Protein AF-A0A2K4YA98-F1 (afdb_monomer_lite)

Sequence (151 aa):
MPLTFDDTQSAQLLQAIGLPEDTTDLDLVQAAVADMAKASGGDPVAAAKRAGLATIDPESLVQLRADAQRGRDIAAAAAQHEIEEKVEKAIHAGKIPVSRRKHWVQLIGADKGMADVLASMPDNLIPMEEIGHGVGVMEGDQLAERADWFH

Structure (mmCIF, N/CA/C/O backbone):
data_AF-A0A2K4YA98-F1
#
_entry.id   AF-A0A2K4YA98-F1
#
loop_
_atom_site.group_PDB
_atom_site.id
_atom_site.type_symbol
_atom_site.label_atom_id
_atom_site.label_alt_id
_atom_site.label_comp_id
_atom_site.label_asym_id
_atom_site.label_entity_id
_atom_site.label_seq_id
_atom_site.pdbx_PDB_ins_code
_atom_site.Cartn_x
_atom_site.Cartn_y
_atom_site.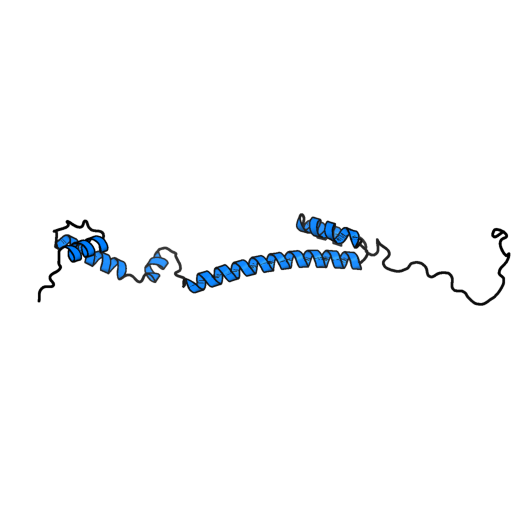Cartn_z
_atom_site.occupancy
_atom_site.B_iso_or_equiv
_atom_site.auth_seq_id
_atom_site.auth_comp_id
_atom_site.auth_asym_id
_atom_site.auth_atom_id
_atom_site.pdbx_PDB_model_num
ATOM 1 N N . MET A 1 1 ? -30.016 5.208 58.811 1.00 54.94 1 MET A N 1
ATOM 2 C CA . MET A 1 1 ? -30.709 6.437 58.368 1.00 54.94 1 MET A CA 1
ATOM 3 C C . MET A 1 1 ? -31.344 6.152 57.020 1.00 54.94 1 MET A C 1
ATOM 5 O O . MET A 1 1 ? -30.656 5.533 56.215 1.00 54.94 1 MET A O 1
ATOM 9 N N . PRO A 1 2 ? -32.609 6.530 56.774 1.00 73.94 2 PRO A N 1
ATOM 10 C CA . PRO A 1 2 ? -33.182 6.423 55.435 1.00 73.94 2 PRO A CA 1
ATOM 11 C C . PRO A 1 2 ? -32.453 7.391 54.492 1.00 73.94 2 PRO A C 1
ATOM 13 O O . PRO A 1 2 ? -32.244 8.551 54.849 1.00 73.94 2 PRO A O 1
ATOM 16 N N . LEU A 1 3 ? -32.045 6.913 53.313 1.00 74.19 3 LEU A N 1
ATOM 17 C CA . LEU A 1 3 ? -31.701 7.813 52.214 1.00 74.19 3 LEU A CA 1
ATOM 18 C C . LEU A 1 3 ? -33.001 8.489 51.772 1.00 74.19 3 LEU A C 1
ATOM 20 O O . LEU A 1 3 ? -33.972 7.805 51.460 1.00 74.19 3 LEU A O 1
ATOM 24 N N . THR A 1 4 ? -33.026 9.816 51.797 1.00 81.62 4 THR A N 1
ATOM 25 C CA . THR A 1 4 ? -34.153 10.618 51.312 1.00 81.62 4 THR A CA 1
ATOM 26 C C . THR A 1 4 ? -33.664 11.388 50.099 1.00 81.62 4 THR A C 1
ATOM 28 O O . THR A 1 4 ? -32.668 12.101 50.189 1.00 81.62 4 THR A O 1
ATOM 31 N N . PHE A 1 5 ? -34.323 11.173 48.966 1.00 81.31 5 PHE A N 1
ATOM 32 C CA . PHE A 1 5 ? -34.078 11.910 47.734 1.00 81.31 5 PHE A CA 1
ATOM 33 C C . PHE A 1 5 ? -35.131 13.006 47.609 1.00 81.31 5 PHE A C 1
ATOM 35 O O . PHE A 1 5 ? -36.272 12.812 48.031 1.00 81.31 5 PHE A O 1
ATOM 42 N N . ASP A 1 6 ? -34.748 14.149 47.049 1.00 89.00 6 ASP A N 1
ATOM 43 C CA . ASP A 1 6 ? -35.733 15.128 46.590 1.00 89.00 6 ASP A CA 1
ATOM 44 C C . ASP A 1 6 ? -36.358 14.691 45.247 1.00 89.00 6 ASP A C 1
ATOM 46 O O . ASP A 1 6 ? -35.885 13.755 44.590 1.00 89.00 6 ASP A O 1
ATOM 50 N N . ASP A 1 7 ? -37.444 15.348 44.836 1.00 84.19 7 ASP A N 1
ATOM 51 C CA . ASP A 1 7 ? -38.181 14.992 43.614 1.00 84.19 7 ASP A CA 1
ATOM 52 C C . ASP A 1 7 ? -37.309 15.125 42.352 1.00 84.19 7 ASP A C 1
ATOM 54 O O . ASP A 1 7 ? -37.457 14.362 41.398 1.00 84.19 7 ASP A O 1
ATOM 58 N N . THR A 1 8 ? -36.338 16.046 42.362 1.00 86.12 8 THR A N 1
ATOM 59 C CA . THR A 1 8 ? -35.419 16.257 41.233 1.00 86.12 8 THR A CA 1
ATOM 60 C C . THR A 1 8 ? -34.394 15.127 41.145 1.00 86.12 8 THR A C 1
ATOM 62 O O . THR A 1 8 ? -34.141 14.596 40.065 1.00 86.12 8 THR A O 1
ATOM 65 N N . GLN A 1 9 ? -33.830 14.719 42.280 1.00 84.50 9 GLN A N 1
ATOM 66 C CA . GLN A 1 9 ? -32.905 13.591 42.391 1.00 84.50 9 GLN A CA 1
ATOM 67 C C . GLN A 1 9 ? -33.590 12.270 42.030 1.00 84.50 9 GLN A C 1
ATOM 69 O O . GLN A 1 9 ? -32.982 11.413 41.388 1.00 84.50 9 GLN A O 1
ATOM 74 N N . SER A 1 10 ? -34.863 12.123 42.396 1.00 82.81 10 SER A N 1
ATOM 75 C CA . SER A 1 10 ? -35.674 10.948 42.074 1.00 82.81 10 SER A CA 1
ATOM 76 C C . SER A 1 10 ? -35.939 10.851 40.569 1.00 82.81 10 SER A C 1
ATOM 78 O O . SER A 1 10 ? -35.676 9.808 39.974 1.00 82.81 10 SER A O 1
ATOM 80 N N . ALA A 1 11 ? -36.348 11.951 39.927 1.00 83.19 11 ALA A N 1
ATOM 81 C CA . ALA A 1 11 ? -36.545 12.004 38.477 1.00 83.19 11 ALA A CA 1
ATOM 82 C C . ALA A 1 11 ? -35.243 11.726 37.702 1.00 83.19 11 ALA A C 1
ATOM 84 O O . ALA A 1 11 ? -35.237 10.938 36.757 1.00 83.19 11 ALA A O 1
ATOM 85 N N . GLN A 1 12 ? -34.114 12.294 38.145 1.00 84.38 12 GLN A N 1
ATOM 86 C CA . GLN A 1 12 ? -32.798 12.035 37.547 1.00 84.38 12 GLN A CA 1
ATOM 87 C C . GLN A 1 12 ? -32.369 10.569 37.680 1.00 84.38 12 GLN A C 1
ATOM 89 O O . GLN A 1 12 ? -31.820 10.004 36.733 1.00 84.38 12 GLN A O 1
ATOM 94 N N . LEU A 1 13 ? -32.625 9.939 38.831 1.00 83.06 13 LEU A N 1
ATOM 95 C CA . LEU A 1 13 ? -32.331 8.522 39.037 1.00 83.06 13 LEU A CA 1
ATOM 96 C C . LEU A 1 13 ? -33.180 7.646 38.110 1.00 83.06 13 LEU A C 1
ATOM 98 O O . LEU A 1 13 ? -32.625 6.771 37.452 1.00 83.06 13 LEU A O 1
ATOM 102 N N . LEU A 1 14 ? -34.490 7.908 38.030 1.00 84.19 14 LEU A N 1
ATOM 103 C CA . LEU A 1 14 ? -35.430 7.188 37.163 1.00 84.19 14 LEU A CA 1
ATOM 104 C C . LEU A 1 14 ? -35.053 7.325 35.682 1.00 84.19 14 LEU A C 1
ATOM 106 O O . LEU A 1 14 ? -35.002 6.331 34.957 1.00 84.19 14 LEU A O 1
ATOM 110 N N . GLN A 1 15 ? -34.677 8.528 35.254 1.00 84.81 15 GLN A N 1
ATOM 111 C CA . GLN A 1 15 ? -34.200 8.778 33.899 1.00 84.81 15 GLN A CA 1
ATOM 112 C C . GLN A 1 15 ? -32.885 8.039 33.603 1.00 84.81 15 GLN A C 1
ATOM 114 O O . GLN A 1 15 ? -32.743 7.446 32.532 1.00 84.81 15 GLN A O 1
ATOM 119 N N . ALA A 1 16 ? -31.937 8.013 34.548 1.00 78.69 16 ALA A N 1
ATOM 120 C CA . ALA A 1 16 ? -30.664 7.305 34.391 1.00 78.69 16 ALA A CA 1
ATOM 121 C C . ALA A 1 16 ? -30.840 5.783 34.257 1.00 78.69 16 ALA A C 1
ATOM 123 O O . ALA A 1 16 ? -30.073 5.136 33.542 1.00 78.69 16 ALA A O 1
ATOM 124 N N . ILE A 1 17 ? -31.864 5.214 34.903 1.00 82.38 17 ILE A N 1
ATOM 125 C CA . ILE A 1 17 ? -32.213 3.790 34.782 1.00 82.38 17 ILE A CA 1
ATOM 126 C C . ILE A 1 17 ? -33.160 3.484 33.608 1.00 82.38 17 ILE A C 1
ATOM 128 O O . ILE A 1 17 ? -33.484 2.319 33.379 1.00 82.38 17 ILE A O 1
ATOM 132 N N . GLY A 1 18 ? -33.577 4.500 32.843 1.00 82.88 18 GLY A N 1
ATOM 133 C CA . GLY A 1 18 ? -34.445 4.356 31.670 1.00 82.88 18 GLY A CA 1
ATOM 134 C C . GLY A 1 18 ?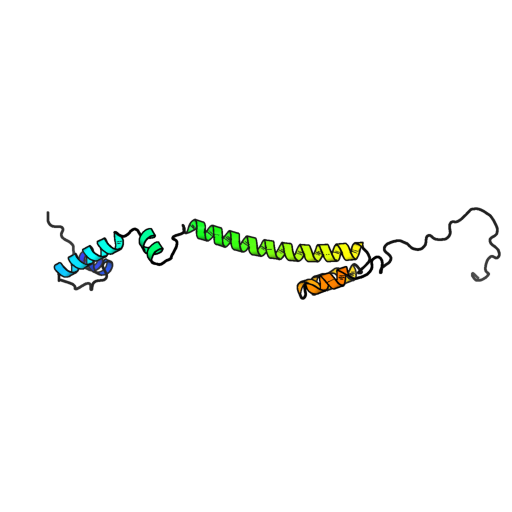 -35.931 4.159 31.988 1.00 82.88 18 GLY A C 1
ATOM 135 O O . GLY A 1 18 ? -36.670 3.656 31.142 1.00 82.88 18 GLY A O 1
ATOM 136 N N . LEU A 1 19 ? -36.372 4.531 33.191 1.00 83.19 19 LEU A N 1
ATOM 137 C CA . LEU A 1 19 ? -37.767 4.484 33.629 1.00 83.19 19 LEU A CA 1
ATOM 138 C C . LEU A 1 19 ? -38.435 5.868 33.507 1.00 83.19 19 LEU A C 1
ATOM 140 O O . LEU A 1 19 ? -37.752 6.892 33.577 1.00 83.19 19 LEU A O 1
ATOM 144 N N . PRO A 1 20 ? -39.769 5.928 33.335 1.00 83.44 20 PRO A N 1
ATOM 145 C CA . PRO A 1 20 ? -40.514 7.183 33.384 1.00 83.44 20 PRO A CA 1
ATOM 146 C C . PRO A 1 20 ? -40.317 7.911 34.720 1.00 83.44 20 PRO A C 1
ATOM 148 O O . PRO A 1 20 ? -40.319 7.270 35.772 1.00 83.44 20 PRO A O 1
ATOM 151 N N . GLU A 1 21 ? -40.218 9.241 34.677 1.00 80.75 21 GLU A N 1
ATOM 152 C CA . GLU A 1 21 ? -39.969 10.110 35.844 1.00 80.75 21 GLU A CA 1
ATOM 153 C C . GLU A 1 21 ? -41.070 10.017 36.919 1.00 80.75 21 GLU A C 1
ATOM 155 O O . GLU A 1 21 ? -40.799 10.234 38.095 1.00 80.75 21 GLU A O 1
ATOM 160 N N . ASP A 1 22 ? -42.280 9.598 36.536 1.00 78.81 22 ASP A N 1
ATOM 161 C CA . ASP A 1 22 ? -43.433 9.436 37.434 1.00 78.81 22 ASP A CA 1
ATOM 162 C C . ASP A 1 22 ? -43.582 8.003 37.988 1.00 78.81 22 ASP A C 1
ATOM 164 O O . ASP A 1 22 ? -44.632 7.624 38.520 1.00 78.81 22 ASP A O 1
ATOM 168 N N . THR A 1 23 ? -42.559 7.154 37.836 1.00 78.69 23 THR A N 1
ATOM 169 C CA . THR A 1 23 ? -42.614 5.773 38.334 1.00 78.69 23 THR A CA 1
ATOM 170 C C . THR A 1 23 ? -42.559 5.756 39.861 1.00 78.69 23 THR A C 1
ATOM 172 O O . THR A 1 23 ? -41.527 6.036 40.463 1.00 78.69 23 THR A O 1
ATOM 175 N N . THR A 1 24 ? -43.667 5.366 40.491 1.00 80.62 24 THR A N 1
ATOM 176 C CA . THR A 1 24 ? -43.811 5.285 41.959 1.00 80.62 24 THR A CA 1
ATOM 177 C C . THR A 1 24 ? -43.728 3.858 42.508 1.00 80.62 24 THR A C 1
ATOM 179 O O . THR A 1 24 ? -43.753 3.653 43.721 1.00 80.62 24 THR A O 1
ATOM 182 N N . ASP A 1 25 ? -43.606 2.865 41.626 1.00 84.31 25 ASP A N 1
ATOM 183 C CA . ASP A 1 25 ? -43.458 1.459 41.993 1.00 84.31 25 ASP A CA 1
ATOM 184 C C . ASP A 1 25 ? -42.011 1.165 42.429 1.00 84.31 25 ASP A C 1
ATOM 186 O O . ASP A 1 25 ? -41.093 1.052 41.613 1.00 84.31 25 ASP A O 1
ATOM 190 N N . LEU A 1 26 ? -41.810 1.056 43.743 1.00 80.56 26 LEU A N 1
ATOM 191 C CA . LEU A 1 26 ? -40.502 0.825 44.356 1.00 80.56 26 LEU A CA 1
ATOM 192 C C . LEU A 1 26 ? -39.910 -0.552 44.001 1.00 80.56 26 LEU A C 1
ATOM 194 O O . LEU A 1 26 ? -38.685 -0.695 43.953 1.00 80.56 26 LEU A O 1
ATOM 198 N N . ASP A 1 27 ? -40.752 -1.560 43.766 1.00 82.56 27 ASP A N 1
ATOM 199 C CA . ASP A 1 27 ? -40.301 -2.909 43.419 1.00 82.56 27 ASP A CA 1
ATOM 200 C C . ASP A 1 27 ? -39.799 -2.941 41.972 1.00 82.56 27 ASP A C 1
ATOM 202 O O . ASP A 1 27 ? -38.752 -3.529 41.686 1.00 82.56 27 ASP A O 1
ATOM 206 N N . LEU A 1 28 ? -40.478 -2.223 41.071 1.00 79.25 28 LEU A N 1
ATOM 207 C CA . LEU A 1 28 ? -40.046 -2.045 39.683 1.00 79.25 28 LEU A CA 1
ATOM 208 C C . LEU A 1 28 ? -38.702 -1.307 39.586 1.00 79.25 28 LEU A C 1
ATOM 210 O O . LEU A 1 28 ? -37.817 -1.726 38.837 1.00 79.25 28 LEU A O 1
ATOM 214 N N . VAL A 1 29 ? -38.523 -0.239 40.368 1.00 81.69 29 VAL A N 1
ATOM 215 C CA . VAL A 1 29 ? -37.266 0.528 40.407 1.00 81.69 29 VAL A CA 1
ATOM 216 C C . VAL A 1 29 ? -36.115 -0.333 40.931 1.00 81.69 29 VAL A C 1
ATOM 218 O O . VAL A 1 29 ? -35.035 -0.351 40.339 1.00 81.69 29 VAL A O 1
ATOM 221 N N . GLN A 1 30 ? -36.338 -1.104 42.000 1.00 83.62 30 GLN A N 1
ATOM 222 C CA . GLN A 1 30 ? -35.328 -2.028 42.525 1.00 83.62 30 GLN A CA 1
ATOM 223 C C . GLN A 1 30 ? -34.977 -3.136 41.528 1.00 83.62 30 GLN A C 1
ATOM 225 O O . GLN A 1 30 ? -33.797 -3.456 41.366 1.00 83.62 30 GLN A O 1
ATOM 230 N N . ALA A 1 31 ? -35.969 -3.698 40.834 1.00 81.75 31 ALA A N 1
ATOM 231 C CA . ALA A 1 31 ? -35.745 -4.707 39.804 1.00 81.75 31 ALA A CA 1
ATOM 232 C C . ALA A 1 31 ? -34.911 -4.152 38.638 1.00 81.75 31 ALA A C 1
ATOM 234 O O . ALA A 1 31 ? -33.935 -4.783 38.234 1.00 81.75 31 ALA A O 1
ATOM 235 N N . ALA A 1 32 ? -35.221 -2.945 38.158 1.00 78.62 32 ALA A N 1
ATOM 236 C CA . ALA A 1 32 ? -34.479 -2.295 37.079 1.00 78.62 32 ALA A CA 1
ATOM 237 C C . ALA A 1 32 ? -33.024 -1.980 37.465 1.00 78.62 32 ALA A C 1
ATOM 239 O O . ALA A 1 32 ? -32.108 -2.235 36.683 1.00 78.62 32 ALA A O 1
ATOM 240 N N . VAL A 1 33 ? -32.786 -1.496 38.690 1.00 78.69 33 VAL A N 1
ATOM 241 C CA . VAL A 1 33 ? -31.426 -1.280 39.213 1.00 78.69 33 VAL A CA 1
ATOM 242 C C . VAL A 1 33 ? -30.670 -2.606 39.330 1.00 78.69 33 VAL A C 1
ATOM 244 O O . VAL A 1 33 ? -29.505 -2.687 38.942 1.00 78.69 33 VAL A O 1
ATOM 247 N N . ALA A 1 34 ? -31.320 -3.665 39.820 1.00 78.25 34 ALA A N 1
ATOM 248 C CA . ALA A 1 34 ? -30.709 -4.987 39.933 1.00 78.25 34 ALA A CA 1
ATOM 249 C C . ALA A 1 34 ? -30.371 -5.591 38.561 1.00 78.25 34 ALA A C 1
ATOM 251 O O . ALA A 1 34 ? -29.312 -6.199 38.402 1.00 78.25 34 ALA A O 1
ATOM 252 N N . ASP A 1 35 ? -31.232 -5.411 37.563 1.00 75.00 35 ASP A N 1
ATOM 253 C CA . ASP A 1 35 ? -30.992 -5.894 36.206 1.00 75.00 35 ASP A CA 1
ATOM 254 C C . ASP A 1 35 ? -29.921 -5.072 35.487 1.00 75.00 35 ASP A C 1
ATOM 256 O O . ASP A 1 35 ? -29.057 -5.651 34.830 1.00 75.00 35 ASP A O 1
ATOM 260 N N . MET A 1 36 ? -29.868 -3.754 35.698 1.00 70.31 36 MET A N 1
ATOM 261 C CA . MET A 1 36 ? -28.774 -2.906 35.220 1.00 70.31 36 MET A CA 1
ATOM 262 C C . MET A 1 36 ? -27.437 -3.262 35.885 1.00 70.31 36 MET A C 1
ATOM 264 O O . MET A 1 36 ? -26.401 -3.300 35.217 1.00 70.31 36 MET A O 1
ATOM 268 N N . ALA A 1 37 ? -27.438 -3.591 37.177 1.00 70.50 37 ALA A N 1
ATOM 269 C CA . ALA A 1 37 ? -26.250 -4.056 37.890 1.00 70.50 37 ALA A CA 1
ATOM 270 C C . ALA A 1 37 ? -25.788 -5.441 37.403 1.00 70.50 37 ALA A C 1
ATOM 272 O O . ALA A 1 37 ? -24.592 -5.686 37.278 1.00 70.50 37 ALA A O 1
ATOM 273 N N . LYS A 1 38 ? -26.712 -6.347 37.055 1.00 70.94 38 LYS A N 1
ATOM 274 C CA . LYS A 1 38 ? -26.375 -7.643 36.433 1.00 70.94 38 LYS A CA 1
ATOM 275 C C . LYS A 1 38 ? -25.891 -7.486 34.992 1.00 70.94 38 LYS A C 1
ATOM 277 O O . LYS A 1 38 ? -24.982 -8.202 34.581 1.00 70.94 38 LYS A O 1
ATOM 282 N N . ALA A 1 39 ? -26.472 -6.551 34.241 1.00 63.28 39 ALA A N 1
ATOM 283 C CA . ALA A 1 39 ? -26.071 -6.236 32.874 1.00 63.28 39 ALA A CA 1
ATOM 284 C C . ALA A 1 39 ? -24.683 -5.577 32.821 1.00 63.28 39 ALA A C 1
ATOM 286 O O . ALA A 1 39 ? -23.892 -5.895 31.937 1.00 63.28 39 ALA A O 1
ATOM 287 N N . SER A 1 40 ? -24.363 -4.714 33.790 1.00 57.00 40 SER A N 1
ATOM 288 C CA . SER A 1 40 ? -23.043 -4.078 33.934 1.00 57.00 40 SER A CA 1
ATOM 289 C C . SER A 1 40 ? -22.016 -4.936 34.687 1.00 57.00 40 SER A C 1
ATOM 291 O O . SER A 1 40 ? -20.817 -4.725 34.536 1.00 57.00 40 SER A O 1
ATOM 293 N N . GLY A 1 41 ? -22.456 -5.941 35.451 1.00 49.25 41 GLY A N 1
ATOM 294 C CA . GLY A 1 41 ? -21.597 -6.910 36.146 1.00 49.25 41 GLY A CA 1
ATOM 295 C C . GLY A 1 41 ? -20.979 -7.981 35.240 1.00 49.25 41 GLY A C 1
ATOM 296 O O . GLY A 1 41 ? -20.193 -8.808 35.703 1.00 49.25 41 GLY A O 1
ATOM 297 N N . GLY A 1 42 ? -21.319 -7.990 33.949 1.00 57.50 42 GLY A N 1
ATOM 298 C CA . GLY A 1 42 ? -20.612 -8.771 32.946 1.00 57.50 42 GLY A CA 1
ATOM 299 C C . GLY A 1 42 ? -19.424 -7.983 32.415 1.00 57.50 42 GLY A C 1
ATOM 300 O O . GLY A 1 42 ? -19.614 -6.912 31.851 1.00 57.50 42 GLY A O 1
ATOM 301 N N . ASP A 1 43 ? -18.215 -8.532 32.551 1.00 56.31 43 ASP A N 1
ATOM 302 C CA . ASP A 1 43 ? -17.013 -7.985 31.917 1.00 56.31 43 ASP A CA 1
ATOM 303 C C . ASP A 1 43 ? -17.322 -7.611 30.446 1.00 56.31 43 ASP A C 1
ATOM 305 O O . ASP A 1 43 ? -17.686 -8.500 29.659 1.00 56.31 43 ASP A O 1
ATOM 309 N N . PRO A 1 44 ? -17.233 -6.322 30.054 1.00 60.88 44 PRO A N 1
ATOM 310 C CA . PRO A 1 44 ? -17.552 -5.876 28.699 1.00 60.88 44 PRO A CA 1
ATOM 311 C C . PRO A 1 44 ? -16.695 -6.593 27.646 1.00 60.88 44 PRO A C 1
ATOM 313 O O . PRO A 1 44 ? -17.150 -6.808 26.521 1.00 60.88 44 PRO A O 1
ATOM 316 N N . VAL A 1 45 ? -15.501 -7.065 28.024 1.00 61.59 45 VAL A N 1
ATOM 317 C CA . VAL A 1 45 ? -14.634 -7.901 27.185 1.00 61.59 45 VAL A CA 1
ATOM 318 C C . VAL A 1 45 ? -15.255 -9.283 26.955 1.00 61.59 45 VAL A C 1
ATOM 320 O O . VAL A 1 45 ? -15.239 -9.805 25.838 1.00 61.59 45 VAL A O 1
ATOM 323 N N . ALA A 1 46 ? -15.869 -9.878 27.980 1.00 60.34 46 ALA A N 1
ATOM 324 C CA . ALA A 1 46 ? -16.573 -11.151 27.860 1.00 60.34 46 ALA A CA 1
ATOM 325 C C . ALA A 1 46 ? -17.865 -11.026 27.034 1.00 60.34 46 ALA A C 1
ATOM 327 O O . ALA A 1 46 ? -18.205 -11.945 26.288 1.00 60.34 46 ALA A O 1
ATOM 328 N N . ALA A 1 47 ? -18.580 -9.900 27.129 1.00 61.69 47 ALA A N 1
ATOM 329 C CA . ALA A 1 47 ? -19.742 -9.616 26.285 1.00 61.69 47 ALA A CA 1
ATOM 330 C C . ALA A 1 47 ? -19.347 -9.430 24.808 1.00 61.69 47 ALA A C 1
ATOM 332 O O . ALA A 1 47 ? -19.939 -10.072 23.938 1.00 61.69 47 ALA A O 1
ATOM 333 N N . ALA A 1 48 ? -18.294 -8.653 24.530 1.00 62.69 48 ALA A N 1
ATOM 334 C CA . ALA A 1 48 ? -17.751 -8.480 23.182 1.00 62.69 48 ALA A CA 1
ATOM 335 C C . ALA A 1 48 ? -17.302 -9.819 22.574 1.00 62.69 48 ALA A C 1
ATOM 337 O O . ALA A 1 48 ? -17.692 -10.155 21.455 1.00 62.69 48 ALA A O 1
ATOM 338 N N . LYS A 1 49 ? -16.591 -10.650 23.348 1.00 65.94 49 LYS A N 1
ATOM 339 C CA . LYS A 1 49 ? -16.128 -11.970 22.900 1.00 65.94 49 LYS A CA 1
ATOM 340 C C . LYS A 1 49 ? -17.277 -12.924 22.557 1.00 65.94 49 LYS A C 1
ATOM 342 O O . LYS A 1 49 ? -17.173 -13.663 21.581 1.00 65.94 49 LYS A O 1
ATOM 347 N N . ARG A 1 50 ? -18.387 -12.899 23.310 1.00 64.94 50 ARG A N 1
ATOM 348 C CA . ARG A 1 50 ? -19.602 -13.680 22.986 1.00 64.94 50 ARG A CA 1
ATOM 349 C C . ARG A 1 50 ? -20.282 -13.201 21.702 1.00 64.94 50 ARG A C 1
ATOM 351 O O . ARG A 1 50 ? -20.871 -14.014 21.001 1.00 64.94 50 ARG A O 1
ATOM 358 N N . ALA A 1 51 ? -20.164 -11.915 21.381 1.00 67.50 51 ALA A N 1
ATOM 359 C CA . ALA A 1 51 ? -20.654 -11.323 20.138 1.00 67.50 51 ALA A CA 1
ATOM 360 C C . ALA A 1 51 ? -19.667 -11.460 18.955 1.00 67.50 51 ALA A C 1
ATOM 362 O O . ALA A 1 51 ? -19.917 -10.905 17.888 1.00 67.50 51 ALA A O 1
ATOM 363 N N . GLY A 1 52 ? -18.543 -12.172 19.126 1.00 68.81 52 GLY A N 1
ATOM 364 C CA . GLY A 1 52 ? -17.508 -12.316 18.094 1.00 68.81 52 GLY A CA 1
ATOM 365 C C . GLY A 1 52 ? -16.684 -11.046 17.847 1.00 68.81 52 GLY A C 1
ATOM 366 O O . GLY A 1 52 ? -15.960 -10.964 16.858 1.00 68.81 52 GLY A O 1
ATOM 367 N N . LEU A 1 53 ? -16.786 -10.057 18.735 1.00 71.56 53 LEU A N 1
ATOM 368 C CA . LEU A 1 53 ? -16.082 -8.784 18.656 1.00 71.56 53 LEU A CA 1
ATOM 369 C C . LEU A 1 53 ? -14.830 -8.821 19.538 1.00 71.56 53 LEU A C 1
ATOM 371 O O . LEU A 1 53 ? -14.855 -9.310 20.668 1.00 71.56 53 LEU A O 1
ATOM 375 N N . ALA A 1 54 ? -13.730 -8.271 19.028 1.00 73.12 54 ALA A N 1
ATOM 376 C CA . ALA A 1 54 ? -12.520 -8.044 19.805 1.00 73.12 54 ALA A CA 1
ATOM 377 C C . ALA A 1 54 ? -12.501 -6.594 20.298 1.00 73.12 54 ALA A C 1
ATOM 379 O O . ALA A 1 54 ? -12.557 -5.657 19.501 1.00 73.12 54 ALA A O 1
ATOM 380 N N . THR A 1 55 ? -12.413 -6.404 21.611 1.00 74.81 55 THR A N 1
ATOM 381 C CA . THR A 1 55 ? -12.141 -5.095 22.211 1.00 74.81 55 THR A CA 1
ATOM 382 C C . THR A 1 55 ? -10.683 -4.731 21.969 1.00 74.81 55 THR A C 1
ATOM 384 O O . THR A 1 55 ? -9.782 -5.415 22.451 1.00 74.81 55 THR A O 1
ATOM 387 N N . ILE A 1 56 ? -10.464 -3.659 21.212 1.00 76.62 56 ILE A N 1
ATOM 388 C CA . ILE A 1 56 ? -9.152 -3.046 21.005 1.00 76.62 56 ILE A CA 1
ATOM 389 C C . ILE A 1 56 ? -9.169 -1.693 21.708 1.00 76.62 56 ILE A C 1
ATOM 391 O O . ILE A 1 56 ? -10.176 -0.983 21.680 1.00 76.62 56 ILE A O 1
ATOM 395 N N . ASP A 1 57 ? -8.050 -1.356 22.335 1.00 84.56 57 ASP A N 1
ATOM 396 C CA . ASP A 1 57 ? -7.816 -0.041 22.911 1.00 84.56 57 ASP A CA 1
ATOM 397 C C . ASP A 1 57 ? -8.005 1.075 21.848 1.00 84.56 57 ASP A C 1
ATOM 399 O O . ASP A 1 57 ? -7.490 0.966 20.727 1.00 84.56 57 ASP A O 1
ATOM 403 N N . PRO A 1 58 ? -8.775 2.138 22.145 1.00 79.12 58 PRO A N 1
ATOM 404 C CA . PRO A 1 58 ? -9.098 3.174 21.169 1.00 79.12 58 PRO A CA 1
ATOM 405 C C . PRO A 1 58 ? -7.868 3.920 20.637 1.00 79.12 58 PRO A C 1
ATOM 407 O O . PRO A 1 58 ? -7.866 4.294 19.463 1.00 79.12 58 PRO A O 1
ATOM 410 N N . GLU A 1 59 ? -6.819 4.107 21.442 1.00 81.81 59 GLU A N 1
ATOM 411 C CA . GLU A 1 59 ? -5.581 4.755 20.992 1.00 81.81 59 GLU A CA 1
ATOM 412 C C . GLU A 1 59 ? -4.844 3.871 19.978 1.00 81.81 59 GLU A C 1
ATOM 414 O O . GLU A 1 59 ? -4.466 4.326 18.894 1.00 81.81 59 GLU A O 1
ATOM 419 N N . SER A 1 60 ? -4.769 2.571 20.261 1.00 80.00 60 SER A N 1
ATOM 420 C CA . SER A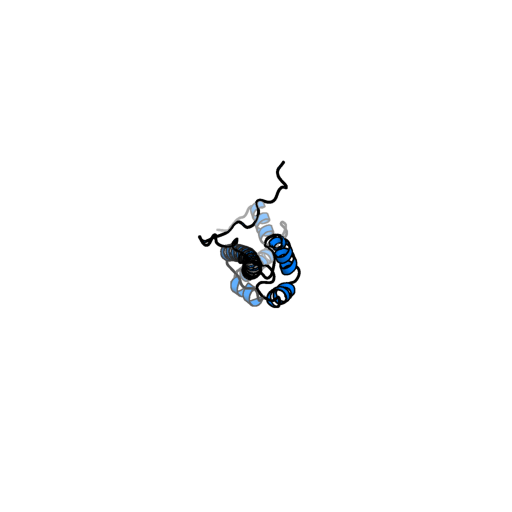 1 60 ? -4.208 1.560 19.360 1.00 80.00 60 SER A CA 1
ATOM 421 C C . SER A 1 60 ? -4.958 1.488 18.023 1.00 80.00 60 SER A C 1
ATOM 423 O O . SER A 1 60 ? -4.346 1.332 16.965 1.00 80.00 60 SER A O 1
ATOM 425 N N . LEU A 1 61 ? -6.286 1.663 18.026 1.00 82.19 61 LEU A N 1
ATOM 426 C CA . LEU A 1 61 ? -7.083 1.740 16.793 1.00 82.19 61 LEU A CA 1
ATOM 427 C C . LEU A 1 61 ? -6.775 2.989 15.960 1.00 82.19 61 LEU A C 1
ATOM 429 O O . LEU A 1 61 ? -6.807 2.925 14.729 1.00 82.19 61 LEU A O 1
ATOM 433 N N . VAL A 1 62 ? -6.521 4.131 16.600 1.00 85.50 62 VAL A N 1
ATOM 434 C CA . VAL A 1 62 ? -6.143 5.366 15.898 1.00 85.50 62 VAL A CA 1
ATOM 435 C C . VAL A 1 62 ? -4.761 5.210 15.270 1.00 85.50 62 VAL A C 1
ATOM 437 O O . VAL A 1 62 ? -4.602 5.503 14.082 1.00 85.50 62 VAL A O 1
ATOM 440 N N . GLN A 1 63 ? -3.795 4.679 16.024 1.00 85.69 63 GLN A N 1
ATOM 441 C CA . GLN A 1 63 ? -2.446 4.410 15.524 1.00 85.69 63 GLN A CA 1
ATOM 442 C C . GLN A 1 63 ? -2.472 3.429 14.347 1.00 85.69 63 GLN A C 1
ATOM 444 O O . GLN A 1 63 ? -1.947 3.747 13.282 1.00 85.69 63 GLN A O 1
ATOM 449 N N . LEU A 1 64 ? -3.199 2.314 14.469 1.00 88.75 64 LEU A N 1
ATOM 450 C CA . LEU A 1 64 ? -3.307 1.320 13.400 1.00 88.75 64 LEU A CA 1
ATOM 451 C C . LEU A 1 64 ? -3.926 1.895 12.118 1.00 88.75 64 LEU A C 1
ATOM 453 O O . LEU A 1 64 ? -3.477 1.586 11.015 1.00 88.75 64 LEU A O 1
ATOM 457 N N . ARG A 1 65 ? -4.949 2.753 12.232 1.00 89.69 65 ARG A N 1
ATOM 458 C CA . ARG A 1 65 ? -5.536 3.430 11.063 1.00 89.69 65 ARG A CA 1
ATOM 459 C C . ARG A 1 65 ? -4.543 4.387 10.406 1.00 89.69 65 ARG A C 1
ATOM 461 O O . ARG A 1 65 ? -4.482 4.433 9.177 1.00 89.69 65 ARG A O 1
ATOM 468 N N . ALA A 1 66 ? -3.769 5.121 11.204 1.00 87.00 66 ALA A N 1
ATOM 469 C CA . ALA A 1 66 ? -2.740 6.024 10.702 1.00 87.00 66 ALA A CA 1
ATOM 470 C C . ALA A 1 66 ? -1.594 5.261 10.014 1.00 87.00 66 ALA A C 1
ATOM 472 O O . ALA A 1 66 ? -1.177 5.639 8.920 1.00 87.00 66 ALA A O 1
ATOM 473 N N . ASP A 1 67 ? -1.126 4.162 10.610 1.00 85.69 67 ASP A N 1
ATOM 474 C CA . ASP A 1 67 ? -0.119 3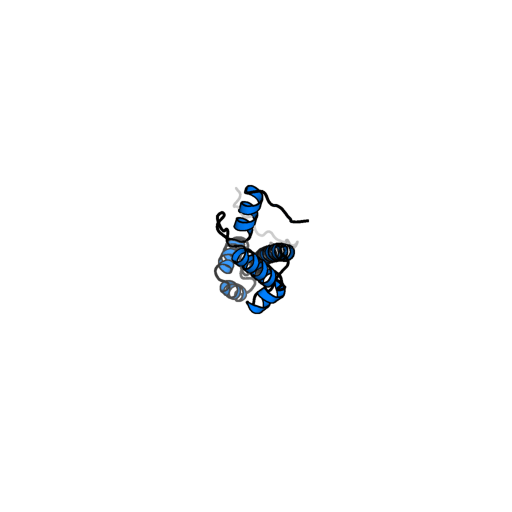.274 10.021 1.00 85.69 67 ASP A CA 1
ATOM 475 C C . ASP A 1 67 ? -0.616 2.641 8.719 1.00 85.69 67 ASP A C 1
ATOM 477 O O . ASP A 1 67 ? 0.106 2.629 7.724 1.00 85.69 67 ASP A O 1
ATOM 481 N N . ALA A 1 68 ? -1.869 2.178 8.680 1.00 88.81 68 ALA A N 1
ATOM 482 C CA . ALA A 1 68 ? -2.460 1.600 7.478 1.00 88.81 68 ALA A CA 1
ATOM 483 C C . ALA A 1 68 ? -2.569 2.620 6.335 1.00 88.81 68 ALA A C 1
ATOM 485 O O . ALA A 1 68 ? -2.355 2.263 5.176 1.00 88.81 68 ALA A O 1
ATOM 486 N N . GLN A 1 69 ? -2.880 3.884 6.639 1.00 87.50 69 GLN A N 1
ATOM 487 C CA . GLN A 1 69 ? -2.889 4.937 5.627 1.00 87.50 69 GLN A CA 1
ATOM 488 C C . GLN A 1 69 ? -1.476 5.214 5.107 1.00 87.50 69 GLN A C 1
ATOM 490 O O . GLN A 1 69 ? -1.264 5.154 3.899 1.00 87.50 69 GLN A O 1
ATOM 495 N N . ARG A 1 70 ? -0.498 5.392 6.006 1.00 84.81 70 ARG A N 1
ATOM 496 C CA . ARG A 1 70 ? 0.911 5.575 5.621 1.00 84.81 70 ARG A CA 1
ATOM 497 C C . ARG A 1 70 ? 1.439 4.404 4.792 1.00 84.81 70 ARG A C 1
ATOM 499 O O . ARG A 1 70 ? 2.144 4.619 3.814 1.00 84.81 70 ARG A O 1
ATOM 506 N N . GLY A 1 71 ? 1.066 3.173 5.139 1.00 84.31 71 GLY A N 1
ATOM 507 C CA . GLY A 1 71 ? 1.427 1.977 4.380 1.00 84.31 71 GLY A CA 1
ATOM 508 C C . GLY A 1 71 ? 0.853 1.978 2.962 1.00 84.31 71 GLY A C 1
ATOM 509 O O . GLY A 1 71 ? 1.568 1.640 2.023 1.00 84.31 71 GLY A O 1
ATOM 510 N N . ARG A 1 72 ? -0.406 2.408 2.783 1.00 86.19 72 ARG A N 1
ATOM 511 C CA . ARG A 1 72 ? -1.012 2.565 1.447 1.00 86.19 72 ARG A CA 1
ATOM 512 C C . ARG A 1 72 ? -0.284 3.615 0.613 1.00 86.19 72 ARG A C 1
ATOM 514 O O . ARG A 1 72 ? -0.016 3.363 -0.560 1.00 86.19 72 ARG A O 1
ATOM 521 N N . ASP A 1 73 ? 0.068 4.742 1.222 1.00 87.25 73 ASP A N 1
ATOM 522 C CA . ASP A 1 73 ? 0.761 5.833 0.535 1.00 87.25 73 ASP A CA 1
ATOM 523 C C . ASP A 1 73 ? 2.180 5.408 0.111 1.00 87.25 73 ASP A C 1
ATOM 525 O O . ASP A 1 73 ? 2.581 5.615 -1.035 1.00 87.25 73 ASP A O 1
ATOM 529 N N . ILE A 1 74 ? 2.916 4.724 0.997 1.00 88.81 74 ILE A N 1
ATOM 530 C CA . ILE A 1 74 ? 4.247 4.173 0.697 1.00 88.81 74 ILE A CA 1
ATOM 531 C C . ILE A 1 74 ? 4.165 3.096 -0.387 1.00 88.81 74 ILE A C 1
ATOM 533 O O . ILE A 1 74 ? 4.981 3.097 -1.304 1.00 88.81 74 ILE A O 1
ATOM 537 N N . ALA A 1 75 ? 3.184 2.193 -0.319 1.00 88.50 75 ALA A N 1
ATOM 538 C CA . ALA A 1 75 ? 3.014 1.145 -1.323 1.00 88.50 75 ALA A CA 1
ATOM 539 C C . ALA A 1 75 ? 2.714 1.730 -2.714 1.00 88.50 75 ALA A C 1
ATOM 541 O O . ALA A 1 75 ? 3.254 1.254 -3.713 1.00 88.50 75 ALA A O 1
ATOM 542 N N . ALA A 1 76 ? 1.897 2.785 -2.782 1.00 85.12 76 ALA A N 1
ATOM 543 C CA . ALA A 1 76 ? 1.629 3.495 -4.028 1.00 85.12 76 ALA A CA 1
ATOM 544 C C . ALA A 1 76 ? 2.891 4.186 -4.577 1.00 85.12 76 ALA A C 1
ATOM 546 O O . ALA A 1 76 ? 3.180 4.078 -5.769 1.00 85.12 76 ALA A O 1
ATOM 547 N N . ALA A 1 77 ? 3.674 4.840 -3.712 1.00 85.44 77 ALA A N 1
ATOM 548 C CA . ALA A 1 77 ? 4.932 5.476 -4.100 1.00 85.44 77 ALA A CA 1
ATOM 549 C C . ALA A 1 77 ? 5.982 4.457 -4.580 1.00 85.44 77 ALA A C 1
ATOM 551 O O . ALA A 1 77 ? 6.643 4.687 -5.590 1.00 85.44 77 ALA A O 1
ATOM 552 N N . ALA A 1 78 ? 6.102 3.311 -3.903 1.00 89.50 78 ALA A N 1
ATOM 553 C CA . ALA A 1 78 ? 7.014 2.237 -4.289 1.00 89.50 78 ALA A CA 1
ATOM 554 C C . ALA A 1 78 ? 6.661 1.664 -5.669 1.00 89.50 78 ALA A C 1
ATOM 556 O O . ALA A 1 78 ? 7.536 1.536 -6.522 1.00 89.50 78 ALA A O 1
ATOM 557 N N . ALA A 1 79 ? 5.375 1.408 -5.929 1.00 88.12 79 ALA A N 1
ATOM 558 C CA . ALA A 1 79 ? 4.922 0.927 -7.233 1.00 88.12 79 ALA A CA 1
ATOM 559 C C . ALA A 1 79 ? 5.247 1.918 -8.364 1.00 88.12 79 ALA A C 1
ATOM 561 O O . ALA A 1 79 ? 5.646 1.507 -9.451 1.00 88.12 79 ALA A O 1
ATOM 562 N N . GLN A 1 80 ? 5.110 3.222 -8.107 1.00 89.12 80 GLN A N 1
ATOM 563 C CA . GLN A 1 80 ? 5.471 4.257 -9.074 1.00 89.12 80 GLN A CA 1
ATOM 564 C C . GLN A 1 80 ? 6.987 4.302 -9.324 1.00 89.12 80 GLN A C 1
ATOM 566 O O . GLN A 1 80 ? 7.420 4.359 -10.475 1.00 89.12 80 GLN A O 1
ATOM 571 N N . HIS A 1 81 ? 7.794 4.206 -8.265 1.00 90.50 81 HIS A N 1
ATOM 572 C CA . HIS A 1 81 ? 9.253 4.182 -8.369 1.00 90.50 81 HIS A CA 1
ATOM 573 C C . HIS A 1 81 ? 9.758 2.967 -9.160 1.00 90.50 81 HIS A C 1
ATOM 575 O O . HIS A 1 81 ? 10.621 3.103 -10.021 1.00 90.50 81 HIS A O 1
ATOM 581 N N . GLU A 1 82 ? 9.176 1.784 -8.942 1.00 90.62 82 GLU A N 1
ATOM 582 C CA . GLU A 1 82 ? 9.511 0.578 -9.709 1.00 90.62 82 GLU A CA 1
ATOM 583 C C . GLU A 1 82 ? 9.265 0.748 -11.216 1.00 90.62 82 GLU A C 1
ATOM 585 O O . GLU A 1 82 ? 10.030 0.238 -12.039 1.00 90.62 82 GLU A O 1
ATOM 590 N N . ILE A 1 83 ? 8.195 1.453 -11.597 1.00 91.81 83 ILE A N 1
ATOM 591 C CA . ILE A 1 83 ? 7.893 1.749 -13.002 1.00 91.81 83 ILE A CA 1
ATOM 592 C C . ILE A 1 83 ? 8.950 2.693 -13.574 1.00 91.81 83 ILE A C 1
ATOM 594 O O . ILE A 1 83 ? 9.480 2.444 -14.658 1.00 91.81 83 ILE A O 1
ATOM 598 N N . GLU A 1 84 ? 9.280 3.755 -12.844 1.00 92.31 84 GLU A N 1
ATOM 599 C CA . GLU A 1 84 ? 10.281 4.736 -13.261 1.00 92.31 84 GLU A CA 1
ATOM 600 C C . GLU A 1 84 ? 11.666 4.102 -13.416 1.00 92.31 84 GLU A C 1
ATOM 602 O O . GLU A 1 84 ? 12.313 4.315 -14.440 1.00 92.31 84 GLU A O 1
ATOM 607 N N . GLU A 1 85 ? 12.084 3.240 -12.487 1.00 92.81 85 GLU A N 1
ATOM 608 C CA . GLU A 1 85 ? 13.341 2.494 -12.593 1.00 92.81 85 GLU A CA 1
ATOM 609 C C . GLU A 1 85 ? 13.392 1.585 -13.826 1.00 92.81 85 GLU A C 1
ATOM 611 O O . GLU A 1 85 ? 14.429 1.485 -14.487 1.00 92.81 85 GLU A O 1
ATOM 616 N N . LYS A 1 86 ? 12.291 0.894 -14.146 1.00 91.00 86 LYS A N 1
ATOM 617 C CA . LYS A 1 86 ? 12.220 0.029 -15.336 1.00 91.00 86 LYS A CA 1
ATOM 618 C C . LYS A 1 86 ? 12.361 0.843 -16.619 1.00 91.00 86 LYS A C 1
ATOM 620 O O . LYS A 1 86 ? 13.093 0.438 -17.522 1.00 91.00 86 LYS A O 1
ATOM 625 N N . VAL A 1 87 ? 11.698 1.997 -16.686 1.00 92.00 87 VAL A N 1
ATOM 626 C CA . VAL A 1 87 ? 11.807 2.919 -17.824 1.00 92.00 87 VAL A CA 1
ATOM 627 C C . VAL A 1 87 ? 13.222 3.492 -17.913 1.00 92.00 87 VAL A C 1
ATOM 629 O O . VAL A 1 87 ? 13.776 3.554 -19.008 1.00 92.00 87 VAL A O 1
ATOM 632 N N . GLU A 1 88 ? 13.847 3.837 -16.788 1.00 92.44 88 GLU A N 1
ATOM 633 C CA . GLU A 1 88 ? 15.206 4.382 -16.774 1.00 92.44 88 GLU A CA 1
ATOM 634 C C . GLU A 1 88 ? 16.249 3.371 -17.245 1.00 92.44 88 GLU A C 1
ATOM 636 O O . GLU A 1 88 ? 17.106 3.691 -18.069 1.00 92.44 88 GLU A O 1
ATOM 641 N N . LYS A 1 89 ? 16.129 2.112 -16.812 1.00 90.81 89 LYS A N 1
ATOM 642 C CA . LYS A 1 89 ? 16.966 1.016 -17.318 1.00 90.81 89 LYS A CA 1
ATOM 643 C C . LYS A 1 89 ? 16.809 0.842 -18.829 1.00 90.81 89 LYS A C 1
ATOM 645 O O . LYS A 1 89 ? 17.804 0.652 -19.523 1.00 90.81 89 LYS A O 1
ATOM 650 N N . ALA A 1 90 ? 15.589 0.956 -19.355 1.00 88.88 90 ALA A N 1
ATOM 651 C CA . ALA A 1 90 ? 15.336 0.869 -20.793 1.00 88.88 90 ALA A CA 1
ATOM 652 C C . ALA A 1 90 ? 15.909 2.065 -21.577 1.00 88.88 90 ALA A C 1
ATOM 654 O O . ALA A 1 90 ? 16.361 1.892 -22.709 1.00 88.88 90 ALA A O 1
ATOM 655 N N . ILE A 1 91 ? 15.927 3.260 -20.980 1.00 90.25 91 ILE A N 1
ATOM 656 C CA . ILE A 1 91 ? 16.597 4.437 -21.545 1.00 90.25 91 ILE A CA 1
ATOM 657 C C . ILE A 1 91 ? 18.105 4.204 -21.595 1.00 90.25 91 ILE A C 1
ATOM 659 O O . ILE A 1 91 ? 18.696 4.351 -22.657 1.00 90.25 91 ILE A O 1
ATOM 663 N N . HIS A 1 92 ? 18.729 3.792 -20.489 1.00 87.88 92 HIS A N 1
ATOM 664 C CA . HIS A 1 92 ? 20.171 3.531 -20.459 1.00 87.88 92 HIS A CA 1
ATOM 665 C C . HIS A 1 92 ? 20.597 2.408 -21.410 1.00 87.88 92 HIS A C 1
ATOM 667 O O . HIS A 1 92 ? 21.659 2.498 -22.015 1.00 87.88 92 HIS A O 1
ATOM 673 N N . ALA A 1 93 ? 19.754 1.392 -21.599 1.00 87.31 93 ALA A N 1
ATOM 674 C CA . ALA A 1 93 ? 19.977 0.326 -22.575 1.00 87.31 93 ALA A CA 1
ATOM 675 C C . ALA A 1 93 ? 19.747 0.764 -24.039 1.00 87.31 93 ALA A C 1
ATOM 677 O O . ALA A 1 93 ? 19.870 -0.051 -24.953 1.00 87.31 93 ALA A O 1
ATOM 678 N N . GLY A 1 94 ? 19.364 2.020 -24.292 1.00 85.25 94 GLY A N 1
ATOM 679 C CA . GLY A 1 94 ? 19.112 2.527 -25.641 1.00 85.25 94 GLY A CA 1
ATOM 680 C C . GLY A 1 94 ? 17.839 1.981 -26.294 1.00 85.25 94 GLY A C 1
ATOM 681 O O . GLY A 1 94 ? 17.691 2.095 -27.508 1.00 85.25 94 GLY A O 1
ATOM 682 N N . LYS A 1 95 ? 16.909 1.395 -25.525 1.00 90.31 95 LYS A N 1
ATOM 683 C CA . LYS A 1 95 ? 15.638 0.856 -26.051 1.00 90.31 95 LYS A CA 1
ATOM 684 C C . LYS A 1 95 ? 14.656 1.961 -26.420 1.00 90.31 95 LYS A C 1
ATOM 686 O O . LYS A 1 95 ? 13.916 1.852 -27.394 1.00 90.31 95 LYS A O 1
ATOM 691 N N . ILE A 1 96 ? 14.622 3.018 -25.610 1.00 90.56 96 ILE A N 1
ATOM 692 C CA . ILE A 1 96 ? 13.687 4.138 -25.749 1.00 90.56 96 ILE A CA 1
ATOM 693 C C . ILE A 1 96 ? 14.400 5.481 -25.554 1.00 90.56 96 ILE A C 1
ATOM 695 O O . ILE A 1 96 ? 15.376 5.564 -24.808 1.00 90.56 96 IL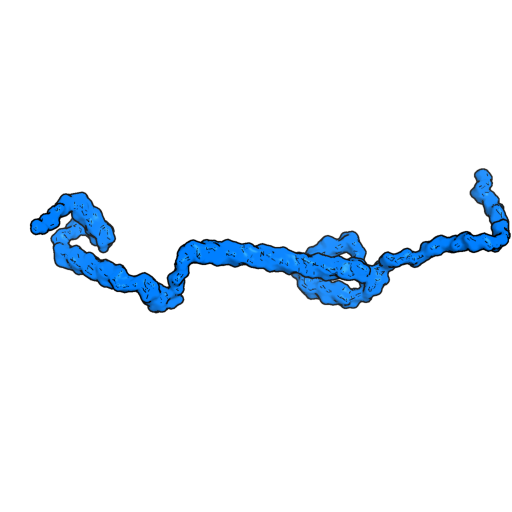E A O 1
ATOM 699 N N . PRO A 1 97 ? 13.920 6.561 -26.196 1.00 88.69 97 PRO A N 1
ATOM 700 C CA . PRO A 1 97 ? 14.527 7.874 -26.041 1.00 88.69 97 PRO A CA 1
ATOM 701 C C . PRO A 1 97 ? 14.077 8.525 -24.729 1.00 88.69 97 PRO A C 1
ATOM 703 O O . PRO A 1 97 ? 12.926 8.371 -24.310 1.00 88.69 97 PRO A O 1
ATOM 706 N N . VAL A 1 98 ? 14.946 9.353 -24.138 1.00 90.62 98 VAL A N 1
ATOM 707 C CA . VAL A 1 98 ? 14.662 10.114 -22.902 1.00 90.62 98 VAL A CA 1
ATOM 708 C C . VAL A 1 98 ? 13.381 10.950 -23.029 1.00 90.62 98 VAL A C 1
ATOM 710 O O . VAL A 1 98 ? 12.590 11.033 -22.091 1.00 90.62 98 VAL A O 1
ATOM 713 N N . SER A 1 99 ? 13.116 11.509 -24.215 1.00 91.50 99 SER A N 1
ATOM 714 C CA . SER A 1 99 ? 11.920 12.318 -24.497 1.00 91.50 99 SER A CA 1
ATOM 715 C C . SER A 1 99 ? 10.602 11.560 -24.304 1.00 91.50 99 SER A C 1
ATOM 717 O O . SER A 1 99 ? 9.578 12.177 -24.009 1.00 91.50 99 SER A O 1
ATOM 719 N N . ARG A 1 100 ? 10.610 10.225 -24.422 1.00 89.44 100 ARG A N 1
ATOM 720 C CA . ARG A 1 100 ? 9.425 9.378 -24.222 1.00 89.44 100 ARG A CA 1
ATOM 721 C C . ARG A 1 100 ? 9.301 8.815 -22.808 1.00 89.44 100 ARG A C 1
ATOM 723 O O . ARG A 1 100 ? 8.327 8.110 -22.555 1.00 89.44 100 ARG A O 1
ATOM 730 N N . ARG A 1 101 ? 10.199 9.161 -21.874 1.00 91.75 101 ARG A N 1
ATOM 731 C CA . ARG A 1 101 ? 10.149 8.696 -20.473 1.00 91.75 101 ARG A CA 1
ATOM 732 C C . ARG A 1 101 ? 8.756 8.865 -19.866 1.00 91.75 101 ARG A C 1
ATOM 734 O O . ARG A 1 101 ? 8.146 7.897 -19.432 1.00 91.75 101 ARG A O 1
ATOM 741 N N . LYS A 1 102 ? 8.222 10.092 -19.902 1.00 92.81 102 LYS A N 1
ATOM 742 C CA . LYS A 1 102 ? 6.915 10.423 -19.312 1.00 92.81 102 LYS A CA 1
ATOM 743 C C . LYS A 1 102 ? 5.773 9.614 -19.930 1.00 92.81 102 LYS A C 1
ATOM 745 O O . LYS A 1 102 ? 4.880 9.182 -19.211 1.00 92.81 102 LYS A O 1
ATOM 750 N N . HIS A 1 103 ? 5.815 9.397 -21.244 1.00 93.12 103 HIS A N 1
ATOM 751 C CA . HIS A 1 103 ? 4.803 8.611 -21.945 1.00 93.12 103 HIS A CA 1
ATOM 752 C C . HIS A 1 103 ? 4.827 7.145 -21.499 1.00 93.12 103 HIS A C 1
ATOM 754 O O . HIS A 1 103 ? 3.779 6.598 -21.179 1.00 93.12 103 HIS A O 1
ATOM 760 N N . TRP A 1 104 ? 6.013 6.537 -21.402 1.00 92.50 104 TRP A N 1
ATOM 761 C CA . TRP A 1 104 ? 6.157 5.149 -20.958 1.00 92.50 104 TRP A CA 1
ATOM 762 C C . TRP A 1 104 ? 5.785 4.945 -19.491 1.00 92.50 104 TRP A C 1
ATOM 764 O O . TRP A 1 104 ? 5.111 3.972 -19.176 1.00 92.50 104 TRP A O 1
ATOM 774 N N . VAL A 1 105 ? 6.142 5.879 -18.606 1.00 93.19 105 VAL A N 1
ATOM 775 C CA . VAL A 1 105 ? 5.726 5.824 -17.195 1.00 93.19 105 VAL A CA 1
ATOM 776 C C . VAL A 1 105 ? 4.200 5.875 -17.074 1.00 93.19 105 VAL A C 1
ATOM 778 O O . VAL A 1 105 ? 3.611 5.070 -16.358 1.00 93.19 105 VAL A O 1
ATOM 781 N N . GLN A 1 106 ? 3.541 6.773 -17.814 1.00 93.19 106 GLN A N 1
ATOM 782 C CA . GLN A 1 106 ? 2.076 6.859 -17.833 1.00 93.19 106 GLN A CA 1
ATOM 783 C C . GLN A 1 106 ? 1.429 5.606 -18.429 1.00 93.19 106 GLN A C 1
ATOM 785 O O . GLN A 1 106 ? 0.432 5.118 -17.902 1.00 93.19 106 GLN A O 1
ATOM 790 N N . LEU A 1 107 ? 2.006 5.077 -19.509 1.00 92.81 107 LEU A N 1
ATOM 791 C CA . LEU A 1 107 ? 1.501 3.893 -20.191 1.00 92.81 107 LEU A CA 1
ATOM 792 C C . LEU A 1 107 ? 1.600 2.644 -19.305 1.00 92.81 107 LEU A C 1
ATOM 794 O O . LEU A 1 107 ? 0.624 1.912 -19.194 1.00 92.81 107 LEU A O 1
ATOM 798 N N . ILE A 1 108 ? 2.729 2.436 -18.622 1.00 91.88 108 ILE A N 1
ATOM 799 C CA . ILE A 1 108 ? 2.927 1.299 -17.708 1.00 91.88 108 ILE A CA 1
ATOM 800 C C . ILE A 1 108 ? 2.091 1.457 -16.429 1.00 91.88 108 ILE A C 1
ATOM 802 O O . ILE A 1 108 ? 1.610 0.471 -15.871 1.00 91.88 108 ILE A O 1
ATOM 806 N N . GLY A 1 109 ? 1.882 2.696 -15.972 1.00 90.12 109 GLY A N 1
ATOM 807 C CA . GLY A 1 109 ? 0.965 2.987 -14.871 1.00 90.12 109 GLY A CA 1
ATOM 808 C C . GLY A 1 109 ? -0.489 2.618 -15.192 1.00 90.12 109 GLY A C 1
ATOM 809 O O . GLY A 1 109 ? -1.209 2.168 -14.304 1.00 90.12 109 GLY A O 1
ATOM 810 N N . ALA A 1 110 ? -0.911 2.770 -16.453 1.00 91.00 110 ALA A N 1
ATOM 811 C CA . ALA A 1 110 ? -2.240 2.377 -16.923 1.00 91.00 110 ALA A CA 1
ATOM 812 C C . ALA A 1 110 ? -2.347 0.874 -17.245 1.00 91.00 110 ALA A C 1
ATOM 814 O O . ALA A 1 110 ? -3.360 0.254 -16.925 1.00 91.00 110 ALA A O 1
ATOM 815 N N . ASP A 1 111 ? -1.311 0.287 -17.847 1.00 90.31 111 ASP A N 1
ATOM 816 C CA . ASP A 1 111 ? -1.235 -1.134 -18.181 1.00 90.31 111 ASP A CA 1
ATOM 817 C C . ASP A 1 111 ? 0.127 -1.720 -17.794 1.00 90.31 111 ASP A C 1
ATOM 819 O O . ASP A 1 111 ? 1.154 -1.480 -18.437 1.00 90.31 111 ASP A O 1
ATOM 823 N N . LYS A 1 112 ? 0.121 -2.568 -16.762 1.00 86.19 112 LYS A N 1
ATOM 824 C CA . LYS A 1 112 ? 1.333 -3.223 -16.261 1.00 86.19 112 LYS A CA 1
ATOM 825 C C . LYS A 1 112 ? 1.990 -4.137 -17.301 1.00 86.19 112 LYS A C 1
ATOM 827 O O . LYS A 1 112 ? 3.209 -4.290 -17.254 1.00 86.19 112 LYS A O 1
ATOM 832 N N . GLY A 1 113 ? 1.229 -4.698 -18.248 1.00 86.88 113 GLY A N 1
ATOM 833 C CA . GLY A 1 113 ? 1.754 -5.573 -19.303 1.00 86.88 113 GLY A CA 1
ATOM 834 C C . GLY A 1 113 ? 2.684 -4.854 -20.287 1.00 86.88 113 GLY A C 1
ATOM 835 O O . GLY A 1 113 ? 3.524 -5.480 -20.931 1.00 86.88 113 GLY A O 1
ATOM 836 N N . MET A 1 114 ? 2.621 -3.521 -20.357 1.00 86.69 114 MET A N 1
ATOM 837 C CA . MET A 1 114 ? 3.518 -2.728 -21.205 1.00 86.69 114 MET A CA 1
ATOM 838 C C . MET A 1 114 ? 4.968 -2.724 -20.707 1.00 86.69 114 MET A C 1
ATOM 840 O O . MET A 1 114 ? 5.883 -2.454 -21.488 1.00 86.69 114 MET A O 1
ATOM 844 N N . ALA A 1 115 ? 5.206 -3.076 -19.438 1.00 87.00 115 ALA A N 1
ATOM 845 C CA . ALA A 1 115 ? 6.559 -3.282 -18.927 1.00 87.00 115 ALA A CA 1
ATOM 846 C C . ALA A 1 115 ? 7.242 -4.491 -19.589 1.00 87.00 115 ALA A C 1
ATOM 848 O O . ALA A 1 115 ? 8.437 -4.433 -19.875 1.00 87.00 115 ALA A O 1
ATOM 849 N N . ASP A 1 116 ? 6.486 -5.550 -19.890 1.00 87.75 116 ASP A N 1
ATOM 850 C CA . ASP A 1 116 ? 7.012 -6.750 -20.551 1.00 87.75 116 ASP A CA 1
ATOM 851 C C . ASP A 1 116 ? 7.321 -6.471 -22.026 1.00 87.75 116 ASP A C 1
ATOM 853 O O . ASP A 1 116 ? 8.351 -6.899 -22.551 1.00 87.75 116 ASP A O 1
ATOM 857 N N . VAL A 1 117 ? 6.483 -5.659 -22.680 1.00 88.31 117 VAL A N 1
ATOM 858 C CA . VAL A 1 117 ? 6.747 -5.161 -24.038 1.00 88.31 117 VAL A CA 1
ATOM 859 C C . VAL A 1 117 ? 8.043 -4.353 -24.063 1.00 88.31 117 VAL A C 1
ATOM 861 O O . VAL A 1 117 ? 8.898 -4.594 -24.915 1.00 88.31 117 VAL A O 1
ATOM 864 N N . LEU A 1 118 ? 8.234 -3.444 -23.103 1.00 87.69 118 LEU A N 1
ATOM 865 C CA . LEU A 1 118 ? 9.463 -2.659 -22.988 1.00 87.69 118 LEU A CA 1
ATOM 866 C C . LEU A 1 118 ? 10.693 -3.548 -22.734 1.00 87.69 118 LEU A C 1
ATOM 868 O O . LEU A 1 118 ? 11.761 -3.305 -23.296 1.00 87.69 118 LEU A O 1
ATOM 872 N N . ALA A 1 119 ? 10.544 -4.606 -21.935 1.00 88.25 119 ALA A N 1
ATOM 873 C CA . ALA A 1 119 ? 11.607 -5.577 -21.698 1.00 88.25 119 ALA A CA 1
ATOM 874 C C . ALA A 1 119 ? 11.967 -6.371 -22.966 1.00 88.25 119 ALA A C 1
ATOM 876 O O . ALA A 1 119 ? 13.147 -6.643 -23.186 1.00 88.25 119 ALA A O 1
ATOM 877 N N . SER A 1 120 ? 10.983 -6.681 -23.815 1.00 87.94 120 SER A N 1
ATOM 878 C CA . SER A 1 120 ? 11.174 -7.436 -25.061 1.00 87.94 120 SER A CA 1
ATOM 879 C C . SER A 1 120 ? 11.872 -6.659 -26.186 1.00 87.94 120 SER A C 1
ATOM 881 O O . SER A 1 120 ? 12.331 -7.269 -27.151 1.00 87.94 120 SER A O 1
ATOM 883 N N . MET A 1 121 ? 11.966 -5.326 -26.086 1.00 86.75 121 MET A N 1
ATOM 884 C CA . MET A 1 121 ? 12.648 -4.517 -27.100 1.00 86.75 121 MET A CA 1
ATOM 885 C C . MET A 1 121 ? 14.156 -4.810 -27.109 1.00 86.75 121 MET A C 1
ATOM 887 O O . MET A 1 121 ? 14.745 -4.935 -26.028 1.00 86.75 121 MET A O 1
ATOM 891 N N . PRO A 1 122 ? 14.790 -4.899 -28.293 1.00 83.94 122 PRO A N 1
ATOM 892 C CA . PRO A 1 122 ? 16.231 -5.086 -28.395 1.00 83.94 122 PRO A CA 1
ATOM 893 C C . PRO A 1 122 ? 16.988 -3.874 -27.844 1.00 83.94 122 PRO A C 1
ATOM 895 O O . PRO A 1 122 ? 16.508 -2.738 -27.899 1.00 83.94 122 PRO A O 1
ATOM 898 N N . ASP A 1 123 ? 18.174 -4.137 -27.306 1.00 84.56 123 ASP A N 1
ATOM 899 C CA . ASP A 1 123 ? 19.076 -3.106 -26.796 1.00 84.56 123 ASP A CA 1
ATOM 900 C C . ASP A 1 123 ? 19.674 -2.283 -27.953 1.00 84.56 123 ASP A C 1
ATOM 902 O O . ASP A 1 123 ? 19.762 -2.755 -29.089 1.00 84.56 123 ASP A O 1
ATOM 906 N N . ASN A 1 124 ? 20.109 -1.053 -27.656 1.00 80.56 124 ASN A N 1
ATOM 907 C CA . ASN A 1 124 ? 20.812 -0.158 -28.587 1.00 80.56 124 ASN A CA 1
ATOM 908 C C . ASN A 1 124 ? 20.039 0.184 -29.882 1.00 80.56 124 ASN A C 1
ATOM 910 O O . ASN A 1 124 ? 20.634 0.428 -30.931 1.00 80.56 124 ASN A O 1
ATOM 914 N N . LEU A 1 125 ? 18.703 0.231 -29.822 1.00 80.12 125 LEU A N 1
ATOM 915 C CA . LEU A 1 125 ? 17.874 0.777 -30.910 1.00 80.12 125 LEU A CA 1
ATOM 916 C C . LEU A 1 125 ? 18.181 2.253 -31.181 1.00 80.12 125 LEU A C 1
ATOM 918 O O . LEU A 1 125 ? 18.032 2.736 -32.303 1.00 80.12 125 LEU A O 1
ATOM 922 N N . ILE A 1 126 ? 18.586 2.970 -30.137 1.00 79.25 126 ILE A N 1
ATOM 923 C CA . ILE A 1 126 ? 19.065 4.342 -30.199 1.00 79.25 126 ILE A CA 1
ATOM 924 C C . ILE A 1 126 ? 20.558 4.305 -29.895 1.00 79.25 126 ILE A C 1
ATOM 926 O O . ILE A 1 126 ? 20.912 3.870 -28.797 1.00 79.25 126 ILE A O 1
ATOM 930 N N . PRO A 1 127 ? 21.417 4.777 -30.816 1.00 76.12 127 PRO A N 1
ATOM 931 C CA . PRO A 1 127 ? 22.847 4.866 -30.568 1.00 76.12 127 PRO A CA 1
ATOM 932 C C . PRO A 1 127 ? 23.113 5.738 -29.341 1.00 76.12 127 PRO A C 1
ATOM 934 O O . PRO A 1 127 ? 22.828 6.936 -29.348 1.00 76.12 127 PRO A O 1
ATOM 937 N N . MET A 1 128 ? 23.626 5.118 -28.281 1.00 73.62 128 MET A N 1
ATOM 938 C CA . MET A 1 128 ? 24.062 5.812 -27.062 1.00 73.62 128 MET A CA 1
ATOM 939 C C . MET A 1 128 ? 25.570 6.105 -27.068 1.00 73.62 128 MET A C 1
ATOM 941 O O . MET A 1 128 ? 26.058 6.825 -26.201 1.00 73.62 128 MET A O 1
ATOM 945 N N . GLU A 1 129 ? 26.289 5.589 -28.067 1.00 66.31 129 GLU A N 1
ATOM 946 C CA . GLU A 1 129 ? 27.709 5.838 -28.318 1.00 66.31 129 GLU A CA 1
ATOM 947 C C . GLU A 1 129 ? 27.890 6.609 -29.636 1.00 66.31 129 GLU A C 1
ATOM 949 O O . GLU A 1 129 ? 27.135 6.425 -30.596 1.00 66.31 129 GLU A O 1
ATOM 954 N N . GLU A 1 130 ? 28.890 7.492 -29.685 1.00 63.28 130 GLU A N 1
ATOM 955 C CA . GLU A 1 130 ? 29.222 8.292 -30.867 1.00 63.28 130 GLU A CA 1
ATOM 956 C C . GLU A 1 130 ? 29.800 7.391 -31.975 1.00 63.28 130 GLU A C 1
ATOM 958 O O . GLU A 1 130 ? 30.965 6.998 -31.946 1.00 63.28 130 GLU A O 1
ATOM 963 N N . ILE A 1 131 ? 28.990 7.061 -32.986 1.00 61.25 131 ILE A N 1
ATOM 964 C CA . ILE A 1 131 ? 29.461 6.381 -34.201 1.00 61.25 131 ILE A CA 1
ATOM 965 C C . ILE A 1 131 ? 30.043 7.442 -35.143 1.00 61.25 131 ILE A C 1
ATOM 967 O O . ILE A 1 131 ? 29.395 7.867 -36.098 1.00 61.25 131 ILE A O 1
ATOM 971 N N . GLY A 1 132 ? 31.262 7.898 -34.857 1.00 56.88 132 GLY A N 1
ATOM 972 C CA . GLY A 1 132 ? 32.039 8.706 -35.798 1.00 56.88 132 GLY A CA 1
ATOM 973 C C . GLY A 1 132 ? 32.891 9.782 -35.145 1.00 56.88 132 GLY A C 1
ATOM 974 O O . GLY A 1 132 ? 32.472 10.928 -35.045 1.00 56.88 132 GLY A O 1
ATOM 975 N N . HIS A 1 133 ? 34.136 9.450 -34.808 1.00 62.53 133 HIS A N 1
ATOM 976 C CA . HIS A 1 133 ? 35.163 10.478 -34.682 1.00 62.53 133 HIS A CA 1
ATOM 977 C C . HIS A 1 133 ? 35.571 10.959 -36.076 1.00 62.53 133 HIS A C 1
ATOM 979 O O . HIS A 1 133 ? 35.880 10.152 -36.957 1.00 62.53 133 HIS A O 1
ATOM 985 N N . GLY A 1 134 ? 35.554 12.284 -36.263 1.00 55.94 134 GLY A N 1
ATOM 986 C CA . GLY A 1 134 ? 36.104 12.943 -37.441 1.00 55.94 134 GLY A CA 1
ATOM 987 C C . GLY A 1 134 ? 37.489 12.384 -37.749 1.00 55.94 134 GLY A C 1
ATOM 988 O O . GLY A 1 134 ? 38.301 12.204 -36.842 1.00 55.94 134 GLY A O 1
ATOM 989 N N . VAL A 1 135 ? 37.698 12.051 -39.023 1.00 53.69 135 VAL A N 1
ATOM 990 C CA . VAL A 1 135 ? 38.929 11.484 -39.578 1.00 53.69 135 VAL A CA 1
ATOM 991 C C . VAL A 1 135 ? 40.133 12.116 -38.887 1.00 53.69 135 VAL A C 1
ATOM 993 O O . VAL A 1 135 ? 40.325 13.331 -38.959 1.00 53.69 135 VAL A O 1
ATOM 996 N N . GLY A 1 136 ? 40.896 11.290 -38.166 1.00 44.44 136 GLY A N 1
ATOM 997 C CA . GLY A 1 136 ? 42.126 11.720 -37.525 1.00 44.44 136 GLY A CA 1
ATOM 998 C C . GLY A 1 136 ? 42.988 12.435 -38.553 1.00 44.44 136 GLY A C 1
ATOM 999 O O . GLY A 1 136 ? 43.257 11.891 -39.626 1.00 44.44 136 GLY A O 1
ATOM 1000 N N . VAL A 1 137 ? 43.402 13.659 -38.234 1.00 46.94 137 VAL A N 1
ATOM 1001 C CA . VAL A 1 137 ? 44.483 14.328 -38.952 1.00 46.94 137 VAL A CA 1
ATOM 1002 C C . VAL A 1 137 ? 45.748 13.534 -38.631 1.00 46.94 137 VAL A C 1
ATOM 1004 O O . VAL A 1 137 ? 46.474 13.831 -37.688 1.00 46.94 137 VAL A O 1
ATOM 1007 N N . MET A 1 138 ? 45.945 12.445 -39.371 1.00 41.06 138 MET A N 1
ATOM 1008 C CA . MET A 1 138 ? 47.228 11.780 -39.500 1.00 41.06 138 MET A CA 1
ATOM 1009 C C . MET A 1 138 ? 48.081 12.718 -40.344 1.00 41.06 138 MET A C 1
ATOM 1011 O O . MET A 1 138 ? 47.808 12.969 -41.515 1.00 41.06 138 MET A O 1
ATOM 1015 N N . GLU A 1 139 ? 49.063 13.301 -39.681 1.00 48.59 139 GLU A N 1
ATOM 1016 C CA . GLU A 1 139 ? 50.140 14.076 -40.264 1.00 48.59 139 GLU A CA 1
ATOM 1017 C C . GLU A 1 139 ? 50.799 13.288 -41.406 1.00 48.59 139 GLU A C 1
ATOM 1019 O O . GLU A 1 139 ? 51.376 12.225 -41.181 1.00 48.59 139 GLU A O 1
ATOM 1024 N N . GLY A 1 140 ? 50.674 13.787 -42.641 1.00 44.19 140 GLY A N 1
ATOM 1025 C CA . GLY A 1 140 ? 51.354 13.202 -43.794 1.00 44.19 140 GLY A CA 1
ATOM 1026 C C . GLY A 1 140 ? 50.612 13.326 -45.122 1.00 44.19 140 GLY A C 1
ATOM 1027 O O . GLY A 1 140 ? 49.974 12.381 -45.562 1.00 44.19 140 GLY A O 1
ATOM 1028 N N . ASP A 1 141 ? 50.859 14.451 -45.791 1.00 43.00 141 ASP A N 1
ATOM 1029 C CA . ASP A 1 141 ? 50.969 14.559 -47.250 1.00 43.00 141 ASP A CA 1
ATOM 1030 C C . ASP A 1 141 ? 49.688 14.754 -48.101 1.00 43.00 141 ASP A C 1
ATOM 1032 O O . ASP A 1 141 ? 48.732 13.989 -48.070 1.00 43.00 141 ASP A O 1
ATOM 1036 N N . GLN A 1 142 ? 49.758 15.803 -48.931 1.00 46.25 142 GLN A N 1
ATOM 1037 C CA . GLN A 1 142 ? 48.919 16.118 -50.098 1.00 46.25 142 GLN A CA 1
ATOM 1038 C C . GLN A 1 142 ? 47.436 16.474 -49.862 1.00 46.25 142 GLN A C 1
ATOM 1040 O O . GLN A 1 142 ? 46.518 15.701 -50.128 1.00 46.25 142 GLN A O 1
ATOM 1045 N N . LEU A 1 143 ? 47.192 17.756 -49.552 1.00 48.94 143 LEU A N 1
ATOM 1046 C CA . LEU A 1 143 ? 45.976 18.448 -50.003 1.00 48.94 143 LEU A CA 1
ATOM 1047 C C . LEU A 1 143 ? 45.999 18.516 -51.542 1.00 48.94 143 LEU A C 1
ATOM 1049 O O . LEU A 1 143 ? 46.470 19.494 -52.125 1.00 48.94 143 LEU A O 1
ATOM 1053 N N . ALA A 1 144 ? 45.546 17.448 -52.198 1.00 57.75 144 ALA A N 1
ATOM 1054 C CA . ALA A 1 144 ? 45.285 17.450 -53.628 1.00 57.75 144 ALA A CA 1
ATOM 1055 C C . ALA A 1 144 ? 44.077 18.364 -53.898 1.00 57.75 144 ALA A C 1
ATOM 1057 O O . ALA A 1 144 ? 42.937 18.018 -53.609 1.00 57.75 144 ALA A O 1
ATOM 1058 N N . GLU A 1 145 ? 44.405 19.542 -54.42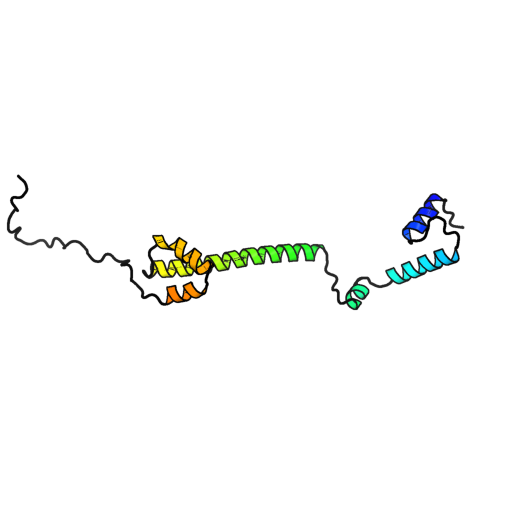8 1.00 59.50 145 GLU A N 1
ATOM 1059 C CA . GLU A 1 145 ? 43.537 20.595 -54.962 1.00 59.50 145 GLU A CA 1
ATOM 1060 C C . GLU A 1 145 ? 42.766 21.450 -53.941 1.00 59.50 145 GLU A C 1
ATOM 1062 O O . GLU A 1 145 ? 41.797 21.062 -53.290 1.00 59.50 145 GLU A O 1
ATOM 1067 N N . ARG A 1 146 ? 43.210 22.710 -53.854 1.00 53.69 146 ARG A N 1
ATOM 1068 C CA . ARG A 1 146 ? 42.485 23.814 -53.232 1.00 53.69 146 ARG A CA 1
ATOM 1069 C C . ARG A 1 146 ? 41.243 24.047 -54.087 1.00 53.69 146 ARG A C 1
ATOM 1071 O O . ARG A 1 146 ? 41.347 24.556 -55.192 1.00 53.69 146 ARG A O 1
ATOM 1078 N N . ALA A 1 147 ? 40.092 23.602 -53.615 1.00 64.62 147 ALA A N 1
ATOM 1079 C CA . ALA A 1 147 ? 38.878 23.698 -54.400 1.00 64.62 147 ALA A CA 1
ATOM 1080 C C . ALA A 1 147 ? 38.471 25.186 -54.582 1.00 64.62 147 ALA A C 1
ATOM 1082 O O . ALA A 1 147 ? 38.337 25.925 -53.606 1.00 64.62 147 ALA A O 1
ATOM 1083 N N . ASP A 1 148 ? 38.272 25.604 -55.837 1.00 59.69 148 ASP A N 1
ATOM 1084 C CA . ASP A 1 148 ? 38.060 26.992 -56.313 1.00 59.69 148 ASP A CA 1
ATOM 1085 C C . ASP A 1 148 ? 36.673 27.600 -55.987 1.00 59.69 148 ASP A C 1
ATOM 1087 O O . ASP A 1 148 ? 36.148 28.451 -56.698 1.00 59.69 148 ASP A O 1
ATOM 1091 N N . TRP A 1 149 ? 36.022 27.166 -54.912 1.00 63.84 149 TRP A N 1
ATOM 1092 C CA . TRP A 1 149 ? 34.644 27.566 -54.572 1.00 63.84 149 TRP A CA 1
ATOM 1093 C C . TRP A 1 149 ? 34.566 28.643 -53.484 1.00 63.84 149 TRP A C 1
ATOM 1095 O O . TRP A 1 149 ? 33.479 28.966 -53.011 1.00 63.84 149 TRP A O 1
ATOM 1105 N N . PHE A 1 150 ? 35.703 29.245 -53.134 1.00 55.69 150 PHE A N 1
ATOM 1106 C CA . PHE A 1 150 ? 35.748 30.526 -52.436 1.00 55.69 150 PHE A CA 1
ATOM 1107 C C . PHE A 1 150 ? 36.407 31.566 -53.349 1.00 55.69 150 PHE A C 1
ATOM 1109 O O . PHE A 1 150 ? 37.630 31.715 -53.351 1.00 55.69 150 PHE A O 1
ATOM 1116 N N . HIS A 1 151 ? 35.573 32.266 -54.119 1.00 53.22 151 HIS A N 1
ATOM 1117 C CA . HIS A 1 151 ? 35.885 33.547 -54.754 1.00 53.22 151 HIS A CA 1
ATOM 1118 C C . HIS A 1 151 ? 35.082 34.655 -54.075 1.00 53.22 151 HIS A C 1
ATOM 1120 O O . HIS A 1 151 ? 33.885 34.415 -53.795 1.00 53.22 151 HIS A O 1
#

Foldseek 3Di:
DDDDDDLVRQLVLCVVLVHHSPDPPPVVSVVSVVVVCVVVVPDVQNVCVVVVHHDDDPVVVVVVVVVVVVVVVVVVVVVLVVQLVLLVVLCVQLQDPPVCSVVSSVVCVVPVCVSVVSVPGHGNPDPPDDPDDDDPPPPDDDPDDPDPPPD

Secondary structure (DSSP, 8-state):
------HHHHHHHHHHTT--TT---HHHHHHHHHHHHHHHTS-HHHHHHHTTPPP--HHHHHHHHHHHHHHHHHHHHHHHHHHHHHHHHHHHTTSS-GGGHHHHHHHHHH-TTHHHHHHHSPTTSS--S---------S--------S---

pLDDT: mean 77.85, std 13.59, range [41.06, 93.19]

Radius of gyration: 41.57 Å; chains: 1; bounding box: 95×47×115 Å

Organism: NCBI:txid1964395